Protein AF-A0AAV0N3T6-F1 (afdb_monomer_lite)

Foldseek 3Di:
DDDDDDDDDDDDDDDDDDPDPPPPDDDDDPDDDPDPDADEDDPPDPVVVVVVVVPDPDHHYPDDPQPDDQPPPPQPDDDVPDPDDDPGDDDDDCQDRAQDELCSHSVAPPVRHDLLDDDQNYDQLQQRGGPPDPQCCDDPCNSSPQDPVDVVSVVSSVVNVVVVVVVVVVVVD

Secondary structure (DSSP, 8-state):
-------------PPPPTT----------SS-------PEE-TT-HHHHHHHHTT-S--EESS-TT-------------TT-SS------S--HHHHS-EEGGG-SSS-TTTS-TT---TTEEETTTTEESSPTTSS-SSS-GGG--TTSHHHHHHHHHHHHHHHHHHHHT--

Radius of gyration: 32.82 Å; chains: 1; bounding box: 58×88×84 Å

InterPro domains:
  IPR053234 RPM1 Interacting Protein [PTHR33443] (28-164)
  IPR060545 RPM1 interacting protein 13, N-terminal domain [PF27679] (94-159)

Structure (mmCIF, N/CA/C/O backbone):
data_AF-A0AAV0N3T6-F1
#
_entry.id   AF-A0AAV0N3T6-F1
#
loop_
_atom_site.group_PDB
_atom_site.id
_atom_site.type_symbol
_atom_site.label_atom_id
_atom_site.label_alt_id
_atom_site.label_comp_id
_atom_site.label_asym_id
_atom_site.label_entity_id
_atom_site.label_seq_id
_atom_site.pdbx_PDB_ins_code
_atom_site.Cartn_x
_atom_site.Cartn_y
_atom_site.Cartn_z
_atom_site.occupancy
_atom_site.B_iso_or_equiv
_atom_site.auth_seq_id
_atom_site.auth_comp_id
_atom_site.auth_asym_id
_atom_site.auth_atom_id
_atom_site.pdbx_PDB_model_num
ATOM 1 N N . MET A 1 1 ? -42.470 72.450 51.589 1.00 44.66 1 MET A N 1
ATOM 2 C CA . MET A 1 1 ? -41.426 71.626 50.947 1.00 44.66 1 MET A CA 1
ATOM 3 C C . MET A 1 1 ? -41.011 70.548 51.924 1.00 44.66 1 MET A C 1
ATOM 5 O O . MET A 1 1 ? -40.561 70.927 52.990 1.00 44.66 1 MET A O 1
ATOM 9 N N . SER A 1 2 ? -41.223 69.264 51.625 1.00 37.62 2 SER A N 1
ATOM 10 C CA . SER A 1 2 ? -40.496 68.172 52.291 1.00 37.62 2 SER A CA 1
ATOM 11 C C . SER A 1 2 ? -40.687 66.843 51.560 1.00 37.62 2 SER A C 1
ATOM 13 O O . SER A 1 2 ? -41.763 66.536 51.056 1.00 37.62 2 SER A O 1
ATOM 15 N N . ALA A 1 3 ? -39.570 66.129 51.451 1.00 43.38 3 ALA A N 1
ATOM 16 C CA . ALA A 1 3 ? -39.212 65.102 50.481 1.00 43.38 3 ALA A CA 1
ATOM 17 C C . ALA A 1 3 ? -40.089 63.833 50.434 1.00 43.38 3 ALA A C 1
ATOM 19 O O . ALA A 1 3 ? -40.436 63.241 51.454 1.00 43.38 3 ALA A O 1
ATOM 20 N N . LYS A 1 4 ? -40.312 63.337 49.206 1.00 41.62 4 LYS A N 1
ATOM 21 C CA . LYS A 1 4 ? -40.700 61.948 48.906 1.00 41.62 4 LYS A CA 1
ATOM 22 C C . LYS A 1 4 ? -39.562 61.005 49.318 1.00 41.62 4 LYS A C 1
ATOM 24 O O . LYS A 1 4 ? -38.485 61.062 48.734 1.00 41.62 4 LYS A O 1
ATOM 29 N N . LYS A 1 5 ? -39.811 60.096 50.266 1.00 42.28 5 LYS A N 1
ATOM 30 C CA . LYS A 1 5 ? -38.909 58.976 50.582 1.00 42.28 5 LYS A CA 1
ATOM 31 C C . LYS A 1 5 ? -39.442 57.702 49.927 1.00 42.28 5 LYS A C 1
ATOM 33 O O . LYS A 1 5 ? -40.390 57.094 50.414 1.00 42.28 5 LYS A O 1
ATOM 38 N N . GLN A 1 6 ? -38.857 57.333 48.789 1.00 44.78 6 GLN A N 1
ATOM 39 C CA . GLN A 1 6 ? -39.133 56.069 48.104 1.00 44.78 6 GLN A CA 1
ATOM 40 C C . GLN A 1 6 ? -38.625 54.900 48.963 1.00 44.78 6 GLN A C 1
ATOM 42 O O . GLN A 1 6 ? -37.466 54.872 49.374 1.00 44.78 6 GLN A O 1
ATOM 47 N N . ARG A 1 7 ? -39.503 53.937 49.261 1.00 38.97 7 ARG A N 1
ATOM 48 C CA . ARG A 1 7 ? -39.147 52.660 49.890 1.00 38.97 7 ARG A CA 1
ATOM 49 C C . ARG A 1 7 ? -38.851 51.650 48.780 1.00 38.97 7 ARG A C 1
ATOM 51 O O . ARG A 1 7 ? -39.764 51.244 48.070 1.00 38.97 7 ARG A O 1
ATOM 58 N N . GLY A 1 8 ? -37.582 51.280 48.619 1.00 34.25 8 GLY A N 1
ATOM 59 C CA . GLY A 1 8 ? -37.155 50.216 47.710 1.00 34.25 8 GLY A CA 1
ATOM 60 C C . GLY A 1 8 ? -37.657 48.847 48.177 1.00 34.25 8 GLY A C 1
ATOM 61 O O . GLY A 1 8 ? -37.570 48.515 49.360 1.00 34.25 8 GLY A O 1
ATOM 62 N N . ALA A 1 9 ? -38.203 48.066 47.245 1.00 37.94 9 ALA A N 1
ATOM 63 C CA . ALA A 1 9 ? -38.664 46.705 47.484 1.00 37.94 9 ALA A CA 1
ATOM 64 C C . ALA A 1 9 ? -37.482 45.777 47.811 1.00 37.94 9 ALA A C 1
ATOM 66 O O . ALA A 1 9 ? -36.521 45.664 47.049 1.00 37.94 9 ALA A O 1
ATOM 67 N N . ARG A 1 10 ? -37.573 45.095 48.953 1.00 39.25 10 ARG A N 1
ATOM 68 C CA . ARG A 1 10 ? -36.642 44.056 49.403 1.00 39.25 10 ARG A CA 1
ATOM 69 C C . ARG A 1 10 ? -36.835 42.817 48.521 1.00 39.25 10 ARG A C 1
ATOM 71 O O . ARG A 1 10 ? -37.786 42.071 48.728 1.00 39.25 10 ARG A O 1
ATOM 78 N N . LYS A 1 11 ? -35.973 42.610 47.520 1.00 42.78 11 LYS A N 1
ATOM 79 C CA . LYS A 1 11 ? -35.981 41.379 46.712 1.00 42.78 11 LYS A CA 1
ATOM 80 C C . LYS A 1 11 ? -35.434 40.226 47.555 1.00 42.78 11 LYS A C 1
ATOM 82 O O . LYS A 1 11 ? -34.297 40.264 48.016 1.00 42.78 11 LYS A O 1
ATOM 87 N N . THR A 1 12 ? -36.275 39.231 47.799 1.00 39.59 12 THR A N 1
ATOM 88 C CA . THR A 1 12 ? -35.924 37.964 48.440 1.00 39.59 12 THR A CA 1
ATOM 89 C C . THR A 1 12 ? -34.973 37.181 47.537 1.00 39.59 12 THR A C 1
ATOM 91 O O . THR A 1 12 ? -35.337 36.831 46.417 1.00 39.59 12 THR A O 1
ATOM 94 N N . VAL A 1 13 ? -33.759 36.913 48.018 1.00 41.38 13 VAL A N 1
ATOM 95 C CA . VAL A 1 13 ? -32.793 36.029 47.353 1.00 41.38 13 VAL A CA 1
ATOM 96 C C . VAL A 1 13 ? -33.237 34.591 47.607 1.00 41.38 13 VAL A C 1
ATOM 98 O O . VAL A 1 13 ? -33.084 34.071 48.711 1.00 41.38 13 VAL A O 1
ATOM 101 N N . THR A 1 14 ? -33.835 33.951 46.608 1.00 44.72 14 THR A N 1
ATOM 102 C CA . THR A 1 14 ? -34.064 32.504 46.613 1.00 44.72 14 THR A CA 1
ATOM 103 C C . THR A 1 14 ? -32.745 31.805 46.294 1.00 44.72 14 THR A C 1
ATOM 105 O O . THR A 1 14 ? -32.180 32.025 45.224 1.00 44.72 14 THR A O 1
ATOM 108 N N . LYS A 1 15 ? -32.246 30.984 47.224 1.00 38.62 15 LYS A N 1
ATOM 109 C CA . LYS A 1 15 ? -31.080 30.113 47.014 1.00 38.62 15 LYS A CA 1
ATOM 110 C C . LYS A 1 15 ? -31.365 29.117 45.873 1.00 38.62 15 LYS A C 1
ATOM 112 O O . LYS A 1 15 ? -32.374 28.417 45.970 1.00 38.62 15 LYS A O 1
ATOM 117 N N . PRO A 1 16 ? -30.512 29.010 44.839 1.00 41.44 16 PRO A N 1
ATOM 118 C CA . PRO A 1 16 ? -30.606 27.921 43.873 1.00 41.44 16 PRO A CA 1
ATOM 119 C C . PRO A 1 16 ? -30.124 26.585 44.482 1.00 41.44 16 PRO A C 1
ATOM 121 O O . PRO A 1 16 ? -29.407 26.588 45.491 1.00 41.44 16 PRO A O 1
ATOM 124 N N . PRO A 1 17 ? -30.550 25.440 43.915 1.00 41.69 17 PRO A N 1
ATOM 125 C CA . PRO A 1 17 ? -30.170 24.110 44.383 1.00 41.69 17 PRO A CA 1
ATOM 126 C C . PRO A 1 17 ? -28.674 23.819 44.170 1.00 41.69 17 PRO A C 1
ATOM 128 O O . PRO A 1 17 ? -28.016 24.410 43.318 1.00 41.69 17 PRO A O 1
ATOM 131 N N . ALA A 1 18 ? -28.150 22.885 44.968 1.00 48.16 18 ALA A N 1
ATOM 132 C CA . ALA A 1 18 ? -26.726 22.633 45.224 1.00 48.16 18 ALA A CA 1
ATOM 133 C C . ALA A 1 18 ? -25.883 22.065 44.053 1.00 48.16 18 ALA A C 1
ATOM 135 O O . ALA A 1 18 ? -24.822 21.503 44.293 1.00 48.16 18 ALA A O 1
ATOM 136 N N . TRP A 1 19 ? -26.325 22.190 42.801 1.00 46.06 19 TRP A N 1
ATOM 137 C CA . TRP A 1 19 ? -25.607 21.694 41.612 1.00 46.06 19 TRP A CA 1
ATOM 138 C C . TRP A 1 19 ? -25.374 22.774 40.544 1.00 46.06 19 TRP A C 1
ATOM 140 O O . TRP A 1 19 ? -25.119 22.467 39.385 1.00 46.06 19 TRP A O 1
ATOM 150 N N . GLN A 1 20 ? -25.426 24.049 40.930 1.00 43.16 20 GLN A N 1
ATOM 151 C CA . GLN A 1 20 ? -25.047 25.172 40.071 1.00 43.16 20 GLN A CA 1
ATOM 152 C C . GLN A 1 20 ? -24.100 26.117 40.813 1.00 43.16 20 GLN A C 1
ATOM 154 O O . GLN A 1 20 ? -24.516 27.152 41.328 1.00 43.16 20 GLN A O 1
ATOM 159 N N . GLU A 1 21 ? -22.810 25.787 40.835 1.00 42.56 21 GLU A N 1
ATOM 160 C CA . GLU A 1 21 ? -21.781 26.826 40.920 1.00 42.56 21 GLU A CA 1
ATOM 161 C C . GLU A 1 21 ? -21.474 27.291 39.498 1.00 42.56 21 GLU A C 1
ATOM 163 O O . GLU A 1 21 ? -20.644 26.732 38.787 1.00 42.56 21 GLU A O 1
ATOM 168 N N . ILE A 1 22 ? -22.207 28.313 39.057 1.00 47.25 22 ILE A N 1
ATOM 169 C CA . ILE A 1 22 ? -21.849 29.061 37.855 1.00 47.25 22 ILE A CA 1
ATOM 170 C C . ILE A 1 22 ? -20.684 29.965 38.258 1.00 47.25 22 ILE A C 1
ATOM 172 O O . ILE A 1 22 ? -20.887 30.990 38.908 1.00 47.25 22 ILE A O 1
ATOM 176 N N . ILE A 1 23 ? -19.459 29.583 37.898 1.00 46.25 23 ILE A N 1
ATOM 177 C CA . ILE A 1 23 ? -18.296 30.459 38.055 1.00 46.25 23 ILE A CA 1
ATOM 178 C C . ILE A 1 23 ? -18.372 31.513 36.948 1.00 46.25 23 ILE A C 1
ATOM 180 O O . ILE A 1 23 ? -17.895 31.314 35.833 1.00 46.25 23 ILE A O 1
ATOM 184 N N . THR A 1 24 ? -19.006 32.647 37.242 1.00 41.69 24 THR A N 1
ATOM 185 C CA . THR A 1 24 ? -18.922 33.839 36.395 1.00 41.69 24 THR A CA 1
ATOM 186 C C . THR A 1 24 ? -17.603 34.545 36.684 1.00 41.69 24 THR A C 1
ATOM 188 O O . THR A 1 24 ? -17.492 35.273 37.672 1.00 41.69 24 THR A O 1
ATOM 191 N N . LEU A 1 25 ? -16.595 34.331 35.838 1.00 45.84 25 LEU A N 1
ATOM 192 C CA . LEU A 1 25 ? -15.402 35.173 35.828 1.00 45.84 25 LEU A CA 1
ATOM 193 C C . LEU A 1 25 ? -15.783 36.521 35.207 1.00 45.84 25 LEU A C 1
ATOM 195 O O . LEU A 1 25 ? -16.038 36.620 34.009 1.00 45.84 25 LEU A O 1
ATOM 199 N N . SER A 1 26 ? -15.891 37.545 36.051 1.00 48.47 26 SER A N 1
ATOM 200 C CA . SER A 1 26 ? -16.041 38.930 35.618 1.00 48.47 26 SER A CA 1
ATOM 201 C C . SER A 1 26 ? -14.701 39.415 35.076 1.00 48.47 26 SER A C 1
ATOM 203 O O . SER A 1 26 ? -13.804 39.707 35.867 1.00 48.47 26 SER A O 1
ATOM 205 N N . ASP A 1 27 ? -14.570 39.499 33.757 1.00 40.47 27 ASP A N 1
ATOM 206 C CA . ASP A 1 27 ? -13.442 40.178 33.127 1.00 40.47 27 ASP A CA 1
ATOM 207 C C . ASP A 1 27 ? -13.953 41.440 32.427 1.00 40.47 27 ASP A C 1
ATOM 209 O O . ASP A 1 27 ? -14.814 41.385 31.543 1.00 40.47 27 ASP A O 1
ATOM 213 N N . SER A 1 28 ? -13.473 42.586 32.902 1.00 53.25 28 SER A N 1
ATOM 214 C CA . SER A 1 28 ? -13.652 43.877 32.250 1.00 53.25 28 SER A CA 1
ATOM 215 C C . SER A 1 28 ? -12.596 43.984 31.161 1.00 53.25 28 SER A C 1
ATOM 217 O O . SER A 1 28 ? -11.457 44.290 31.483 1.00 53.25 28 SER A O 1
ATOM 219 N N . ASP A 1 29 ? -12.966 43.785 29.897 1.00 41.69 29 ASP A N 1
ATOM 220 C CA . ASP A 1 29 ? -12.591 44.741 28.855 1.00 41.69 29 ASP A CA 1
ATOM 221 C C . ASP A 1 29 ? -13.303 44.494 27.519 1.00 41.69 29 ASP A C 1
ATOM 223 O O . ASP A 1 29 ? -13.753 43.401 27.174 1.00 41.69 29 ASP A O 1
ATOM 227 N N . SER A 1 30 ? -13.442 45.603 26.811 1.00 52.50 30 SER A N 1
ATOM 228 C CA . SER A 1 30 ? -14.248 45.851 25.620 1.00 52.50 30 SER A CA 1
ATOM 229 C C . SER A 1 30 ? -13.863 44.973 24.411 1.00 52.50 30 SER A C 1
ATOM 231 O O . SER A 1 30 ? -12.688 44.805 24.108 1.00 52.50 30 SER A O 1
ATOM 233 N N . GLU A 1 31 ? -14.880 44.485 23.685 1.00 53.06 31 GLU A N 1
ATOM 234 C CA . GLU A 1 31 ? -14.824 43.791 22.374 1.00 53.06 31 GLU A CA 1
ATOM 235 C C . GLU A 1 31 ? -14.282 42.351 22.311 1.00 53.06 31 GLU A C 1
ATOM 237 O O . GLU A 1 31 ? -13.572 41.968 21.380 1.00 53.06 31 GLU A O 1
ATOM 242 N N . ARG A 1 32 ? -14.705 41.485 23.238 1.00 44.78 32 ARG A N 1
ATOM 243 C CA . ARG A 1 32 ? -14.510 40.033 23.108 1.00 44.78 32 ARG A CA 1
ATOM 244 C C . ARG A 1 32 ? -15.848 39.323 22.921 1.00 44.78 32 ARG A C 1
ATOM 246 O O . ARG A 1 32 ? -16.800 39.588 23.651 1.00 44.78 32 ARG A O 1
ATOM 253 N N . THR A 1 33 ? -15.918 38.435 21.927 1.00 53.12 33 THR A N 1
ATOM 254 C CA . THR A 1 33 ? -17.026 37.489 21.709 1.00 53.12 33 THR A CA 1
ATOM 255 C C . THR A 1 33 ? -17.448 36.915 23.066 1.00 53.12 33 THR A C 1
ATOM 257 O O . THR A 1 33 ? -16.552 36.525 23.822 1.00 53.12 33 THR A O 1
ATOM 260 N N . PRO A 1 34 ? -18.749 36.903 23.425 1.00 60.00 34 PRO A N 1
ATOM 261 C CA . PRO A 1 34 ? -19.169 36.489 24.759 1.00 60.00 34 PRO A CA 1
ATOM 262 C C . PRO A 1 34 ? -18.571 35.121 25.080 1.00 60.00 34 PRO A C 1
ATOM 264 O O . PRO A 1 34 ? -18.625 34.213 24.248 1.00 60.00 34 PRO A O 1
ATOM 267 N N . ALA A 1 35 ? -17.942 35.008 26.253 1.00 54.47 35 ALA A N 1
ATOM 268 C CA . ALA A 1 35 ? -17.301 33.780 26.697 1.00 54.47 35 ALA A CA 1
ATOM 269 C C . ALA A 1 35 ? -18.339 32.653 26.669 1.00 54.47 35 ALA A C 1
ATOM 271 O O . ALA A 1 35 ? -19.271 32.633 27.475 1.00 54.47 35 ALA A O 1
ATOM 272 N N . ARG A 1 36 ? -18.196 31.761 25.685 1.00 58.38 36 ARG A N 1
ATOM 273 C CA . ARG A 1 36 ? -19.057 30.595 25.509 1.00 58.38 36 ARG A CA 1
ATOM 274 C C . ARG A 1 36 ? -18.986 29.772 26.789 1.00 58.38 36 ARG A C 1
ATOM 276 O O . ARG A 1 36 ? -17.906 29.388 27.239 1.00 58.38 36 ARG A O 1
ATOM 283 N N . THR A 1 37 ? -20.135 29.574 27.417 1.00 63.53 37 THR A N 1
ATOM 284 C CA . THR A 1 37 ? -20.278 28.755 28.618 1.00 63.53 37 THR A CA 1
ATOM 285 C C . THR A 1 37 ? -19.865 27.327 28.284 1.00 63.53 37 THR A C 1
ATOM 287 O O . THR A 1 37 ? -20.467 26.692 27.423 1.00 63.53 37 THR A O 1
ATOM 290 N N . VAL A 1 38 ? -18.825 26.827 28.949 1.00 59.50 38 VAL A N 1
ATOM 291 C CA . VAL A 1 38 ? -18.357 25.451 28.769 1.00 59.50 38 VAL A CA 1
ATOM 292 C C . VAL A 1 38 ? -19.317 24.525 29.511 1.00 59.50 38 VAL A C 1
ATOM 294 O O . VAL A 1 38 ? -19.380 24.546 30.739 1.00 59.50 38 VAL A O 1
ATOM 297 N N . PHE A 1 39 ? -20.084 23.732 28.765 1.00 60.72 39 PHE A N 1
ATOM 298 C CA . PHE A 1 39 ? -21.001 22.739 29.318 1.00 60.72 39 PHE A CA 1
ATOM 299 C C . PHE A 1 39 ? -20.405 21.333 29.198 1.00 60.72 39 PHE A C 1
ATOM 301 O O . PHE A 1 39 ? -19.909 20.950 28.138 1.00 60.72 39 PHE A O 1
ATOM 308 N N . CYS A 1 40 ? -20.482 20.558 30.281 1.00 56.88 40 CYS A N 1
ATOM 309 C CA . CYS A 1 40 ? -20.155 19.133 30.279 1.00 56.88 40 CYS A CA 1
ATOM 310 C C . CYS A 1 40 ? -21.412 18.339 29.908 1.00 56.88 40 CYS A C 1
ATOM 312 O O . CYS A 1 40 ? -22.421 18.416 30.614 1.00 56.88 40 CYS A O 1
ATOM 314 N N . LEU A 1 41 ? -21.366 17.594 28.804 1.00 63.28 41 LEU A N 1
ATOM 315 C CA . LEU A 1 41 ? -22.494 16.787 28.335 1.00 63.28 41 LEU A CA 1
ATOM 316 C C . LEU A 1 41 ? -22.432 15.376 28.894 1.00 63.28 41 LEU A C 1
ATOM 318 O O . LEU A 1 41 ? -21.362 14.787 28.889 1.00 63.28 41 LEU A O 1
ATOM 322 N N . ASN A 1 42 ? -23.592 14.832 29.277 1.00 59.53 42 ASN A N 1
ATOM 323 C CA . ASN A 1 42 ? -23.761 13.416 29.600 1.00 59.53 42 ASN A CA 1
ATOM 324 C C . ASN A 1 42 ? -24.491 12.708 28.455 1.00 59.53 42 ASN A C 1
ATOM 326 O O . ASN A 1 42 ? -25.707 12.829 28.306 1.00 59.53 42 ASN A O 1
ATOM 330 N N . VAL A 1 43 ? -23.746 11.994 27.612 1.00 60.47 43 VAL A N 1
ATOM 331 C CA . VAL A 1 43 ? -24.203 11.525 26.284 1.00 60.47 43 VAL A CA 1
ATOM 332 C C . VAL A 1 43 ? -24.992 10.210 26.345 1.00 60.47 43 VAL A C 1
ATOM 334 O O . VAL A 1 43 ? -25.040 9.423 25.405 1.00 60.47 43 VAL A O 1
ATOM 337 N N . LYS A 1 44 ? -25.715 9.959 27.439 1.00 58.94 44 LYS A N 1
ATOM 338 C CA . LYS A 1 44 ? -26.645 8.817 27.499 1.00 58.94 44 LYS A CA 1
ATOM 339 C C . LYS A 1 44 ? -27.860 8.969 26.565 1.00 58.94 44 LYS A C 1
ATOM 341 O O . LYS A 1 44 ? -28.605 8.006 26.414 1.00 58.94 44 LYS A O 1
ATOM 346 N N . ASN A 1 45 ? -28.050 10.125 25.913 1.00 60.59 45 ASN A N 1
ATOM 347 C CA . ASN A 1 45 ? -29.108 10.380 24.929 1.00 60.59 45 ASN A CA 1
ATOM 348 C C . ASN A 1 45 ? -28.571 11.028 23.634 1.00 60.59 45 ASN A C 1
ATOM 350 O O . ASN A 1 45 ? -28.099 12.162 23.642 1.00 60.59 45 ASN A O 1
ATOM 354 N N . ASP A 1 46 ? -28.761 10.352 22.492 1.00 60.84 46 ASP A N 1
ATOM 355 C CA . ASP A 1 46 ? -28.401 10.829 21.135 1.00 60.84 46 ASP A CA 1
ATOM 356 C C . ASP A 1 46 ? -29.139 12.128 20.731 1.00 60.84 46 ASP A C 1
ATOM 358 O O . ASP A 1 46 ? -28.693 12.905 19.887 1.00 60.84 46 ASP A O 1
ATOM 362 N N . ILE A 1 47 ? -30.284 12.388 21.371 1.00 59.59 47 ILE A N 1
ATOM 363 C CA . ILE A 1 47 ? -31.104 13.592 21.176 1.00 59.59 47 ILE A CA 1
ATOM 364 C C . ILE A 1 47 ? -30.393 14.846 21.698 1.00 59.59 47 ILE A C 1
ATOM 366 O O . ILE A 1 47 ? -30.610 15.931 21.157 1.00 59.59 47 ILE A O 1
ATOM 370 N N . ASP A 1 48 ? -29.558 14.712 22.728 1.00 61.53 48 ASP A N 1
ATOM 371 C CA . ASP A 1 48 ? -28.874 15.852 23.325 1.00 61.53 48 ASP A CA 1
ATOM 372 C C . ASP A 1 48 ? -27.726 16.301 22.413 1.00 61.53 48 ASP A C 1
ATOM 374 O O . ASP A 1 48 ? -27.694 17.466 22.027 1.00 61.53 48 ASP A O 1
ATOM 378 N N . VAL A 1 49 ? -26.892 15.382 21.911 1.00 66.44 49 VAL A N 1
ATOM 379 C CA . VAL A 1 49 ? -25.763 15.695 21.005 1.00 66.44 49 VAL A CA 1
ATOM 380 C C . VAL A 1 49 ? -26.198 16.528 19.794 1.00 66.44 49 VAL A C 1
ATOM 382 O O . VAL A 1 49 ? -25.599 17.560 19.512 1.00 66.44 49 VAL A O 1
ATOM 385 N N . ARG A 1 50 ? -27.291 16.145 19.120 1.00 65.31 50 ARG A N 1
ATOM 386 C CA . ARG A 1 50 ? -27.786 16.857 17.923 1.00 65.31 50 ARG A CA 1
ATOM 387 C C . ARG A 1 50 ? -28.304 18.262 18.213 1.00 65.31 50 ARG A C 1
ATOM 389 O O . ARG A 1 50 ? -28.258 19.124 17.343 1.00 65.31 50 ARG A O 1
ATOM 396 N N . LYS A 1 51 ? -28.846 18.491 19.411 1.00 66.81 51 LYS A N 1
ATOM 397 C CA . LYS A 1 51 ? -29.288 19.829 19.823 1.00 66.81 51 LYS A CA 1
ATOM 398 C C . LYS A 1 51 ? -28.091 20.728 20.107 1.00 66.81 51 LYS A C 1
ATOM 400 O O . LYS A 1 51 ? -28.152 21.907 19.783 1.00 66.81 51 LYS A O 1
ATOM 405 N N . PHE A 1 52 ? -27.024 20.180 20.686 1.00 65.38 52 PHE A N 1
ATOM 406 C CA . PHE A 1 52 ? -25.819 20.943 21.010 1.00 65.38 52 PHE A CA 1
ATOM 407 C C . PHE A 1 52 ? -24.940 21.221 19.790 1.00 65.38 52 PHE A C 1
ATOM 409 O O . PHE A 1 52 ? -24.438 22.333 19.686 1.00 65.38 52 PHE A O 1
ATOM 416 N N . ASP A 1 53 ? -24.866 20.300 18.827 1.00 69.12 53 ASP A N 1
ATOM 417 C CA . ASP A 1 53 ? -24.173 20.502 17.542 1.00 69.12 53 ASP A CA 1
ATOM 418 C C . ASP A 1 53 ? -24.739 21.700 16.747 1.00 69.12 53 ASP A C 1
ATOM 420 O O . ASP A 1 53 ? -24.038 22.360 15.989 1.00 69.12 53 ASP A O 1
ATOM 424 N N . ALA A 1 54 ? -26.018 22.036 16.961 1.00 71.69 54 ALA A N 1
ATOM 425 C CA . ALA A 1 54 ? -26.657 23.205 16.356 1.00 71.69 54 ALA A CA 1
ATOM 426 C C . ALA A 1 54 ? -26.410 24.527 17.114 1.00 71.69 54 ALA A C 1
ATOM 428 O O . ALA A 1 54 ? -26.734 25.591 16.585 1.00 71.69 54 ALA A O 1
ATOM 429 N N . MET A 1 55 ? -25.909 24.477 18.354 1.00 69.12 55 MET A N 1
ATOM 430 C CA . MET A 1 55 ? -25.769 25.649 19.233 1.00 69.12 55 MET A CA 1
ATOM 431 C C . MET A 1 55 ? -24.311 26.006 19.539 1.00 69.12 55 MET A C 1
ATOM 433 O O . MET A 1 55 ? -24.014 27.188 19.694 1.00 69.12 55 MET A O 1
ATOM 437 N N . GLU A 1 56 ? -23.409 25.027 19.623 1.00 67.06 56 GLU A N 1
ATOM 438 C CA . GLU A 1 56 ? -22.015 25.240 20.014 1.00 67.06 56 GLU A CA 1
ATOM 439 C C . GLU A 1 56 ? -21.055 24.393 19.171 1.00 67.06 56 GLU A C 1
ATOM 441 O O . GLU A 1 56 ? -21.192 23.176 19.087 1.00 67.06 56 GLU A O 1
ATOM 446 N N . ASP A 1 57 ? -20.023 25.038 18.621 1.00 70.94 57 ASP A N 1
ATOM 447 C CA . ASP A 1 57 ? -18.994 24.381 17.799 1.00 70.94 57 ASP A CA 1
ATOM 448 C C . ASP A 1 57 ? -18.045 23.480 18.627 1.00 70.94 57 ASP A C 1
ATOM 450 O O . ASP A 1 57 ? -17.309 22.670 18.065 1.00 70.94 57 ASP A O 1
ATOM 454 N N . CYS A 1 58 ? -18.024 23.632 19.962 1.00 71.12 58 CYS A N 1
ATOM 455 C CA . CYS A 1 58 ? -17.114 22.925 20.870 1.00 71.12 58 CYS A CA 1
ATOM 456 C C . CYS A 1 58 ? -17.812 22.541 22.185 1.00 71.12 58 CYS A C 1
ATOM 458 O O . CYS A 1 58 ? -18.177 23.417 22.970 1.00 71.12 58 CYS A O 1
ATOM 460 N N . PHE A 1 59 ? -17.908 21.245 22.488 1.00 74.38 59 PHE A N 1
ATOM 461 C CA . PHE A 1 59 ? -18.407 20.738 23.771 1.00 74.38 59 PHE A CA 1
ATOM 462 C C . PHE A 1 59 ? -17.488 19.654 24.350 1.00 74.38 59 PHE A C 1
ATOM 464 O O . PHE A 1 59 ? -16.843 18.909 23.613 1.00 74.38 59 PHE A O 1
ATOM 471 N N . ILE A 1 60 ? -17.412 19.576 25.683 1.00 78.00 60 ILE A N 1
ATOM 472 C CA . ILE A 1 60 ? -16.584 18.592 26.392 1.00 78.00 60 ILE A CA 1
ATOM 473 C C . ILE A 1 60 ? -17.451 17.374 26.713 1.00 78.00 60 ILE A C 1
ATOM 475 O O . ILE A 1 60 ? -18.475 17.485 27.393 1.00 78.00 60 ILE A O 1
ATOM 479 N N . LEU A 1 61 ? -17.031 16.216 26.210 1.00 75.25 61 LEU A N 1
ATOM 480 C CA . LEU A 1 61 ? -17.642 14.929 26.524 1.00 75.25 61 LEU A CA 1
ATOM 481 C C . LEU A 1 61 ? -17.268 14.505 27.948 1.00 75.25 61 LEU A C 1
ATOM 483 O O . LEU A 1 61 ? -16.117 14.654 28.358 1.00 75.25 61 LEU A O 1
ATOM 487 N N . ASP A 1 62 ? -18.223 13.947 28.692 1.00 74.44 62 ASP A N 1
ATOM 488 C CA . ASP A 1 62 ? -17.976 13.348 30.011 1.00 74.44 62 ASP A CA 1
ATOM 489 C C . ASP A 1 62 ? -17.380 11.929 29.944 1.00 74.44 62 ASP A C 1
ATOM 491 O O . ASP A 1 62 ? -17.092 11.325 30.978 1.00 74.44 62 ASP A O 1
ATOM 495 N N . PHE A 1 63 ? -17.156 11.416 28.733 1.00 71.06 63 PHE A N 1
ATOM 496 C CA . PHE A 1 63 ? -16.514 10.138 28.441 1.00 71.06 63 PHE A CA 1
ATOM 497 C C . PHE A 1 63 ? -15.399 10.328 27.406 1.00 71.06 63 PHE A C 1
ATOM 499 O O . PHE A 1 63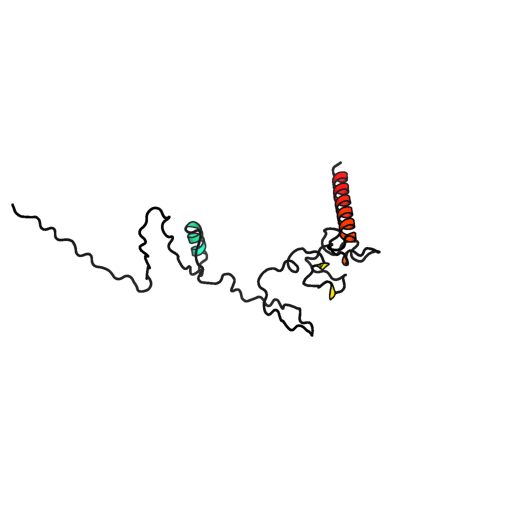 ? -15.479 11.214 26.553 1.00 71.06 63 PHE A O 1
ATOM 506 N N . ASP A 1 64 ? -14.369 9.477 27.450 1.00 72.81 64 ASP A N 1
ATOM 507 C CA . ASP A 1 64 ? -13.419 9.370 26.341 1.00 72.81 64 ASP A CA 1
ATOM 508 C C . ASP A 1 64 ? -14.131 8.625 25.193 1.00 72.81 64 ASP A C 1
ATOM 510 O O . ASP A 1 64 ? -14.457 7.443 25.344 1.00 72.81 64 ASP A O 1
ATOM 514 N N . PRO A 1 65 ? -14.397 9.275 24.040 1.00 69.88 65 PRO A N 1
ATOM 515 C CA . PRO A 1 65 ? -15.083 8.647 22.907 1.00 69.88 65 PRO A CA 1
ATOM 516 C C . PRO A 1 65 ? -14.332 7.444 22.334 1.00 69.88 65 PRO A C 1
ATOM 518 O O . PRO A 1 65 ? -14.863 6.712 21.498 1.00 69.88 65 PRO A O 1
ATOM 521 N N . TYR A 1 66 ? -13.105 7.224 22.789 1.00 66.25 66 TYR A N 1
ATOM 522 C CA . TYR A 1 66 ? -12.263 6.127 22.387 1.00 66.25 66 TYR A CA 1
ATOM 523 C C . TYR A 1 66 ? -11.984 5.118 23.508 1.00 66.25 66 TYR A C 1
ATOM 525 O O . TYR A 1 66 ? -11.128 4.245 23.319 1.00 66.25 66 TYR A O 1
ATOM 533 N N . ASP A 1 67 ? -12.683 5.198 24.640 1.00 70.00 67 ASP A N 1
ATOM 534 C CA . ASP A 1 67 ? -12.675 4.185 25.706 1.00 70.00 67 ASP A CA 1
ATOM 535 C C . ASP A 1 67 ? -13.574 2.992 25.334 1.00 70.00 67 ASP A C 1
ATOM 537 O O . ASP A 1 67 ? -14.415 2.511 26.091 1.00 70.00 67 ASP A O 1
ATOM 541 N N . GLN A 1 68 ? -13.442 2.533 24.088 1.00 63.19 68 GLN A N 1
ATOM 542 C CA . GLN A 1 68 ? -13.977 1.242 23.687 1.00 63.19 68 GLN A CA 1
ATOM 543 C C . GLN A 1 68 ? -13.037 0.165 24.234 1.00 63.19 68 GLN A C 1
ATOM 545 O O . GLN A 1 68 ? -11.817 0.333 24.115 1.00 63.19 68 GLN A O 1
ATOM 550 N N . PRO A 1 69 ? -13.562 -0.949 24.787 1.00 57.75 69 PRO A N 1
ATOM 551 C CA . PRO A 1 69 ? -12.718 -2.050 25.225 1.00 57.75 69 PRO A CA 1
ATOM 552 C C . PRO A 1 69 ? -11.868 -2.454 24.030 1.00 57.75 69 PRO A C 1
ATOM 554 O O . PRO A 1 69 ? -12.415 -2.762 22.966 1.00 57.75 69 PRO A O 1
ATOM 557 N N . ALA A 1 70 ? -10.546 -2.348 24.182 1.00 55.75 70 ALA A N 1
ATOM 558 C CA . ALA A 1 70 ? -9.597 -2.687 23.140 1.00 55.75 70 ALA A CA 1
ATOM 559 C C . ALA A 1 70 ? -9.973 -4.076 22.628 1.00 55.75 70 ALA A C 1
ATOM 561 O O . ALA A 1 70 ? -9.822 -5.063 23.342 1.00 55.75 70 ALA A O 1
ATOM 562 N N . ALA A 1 71 ? -10.552 -4.149 21.427 1.00 53.41 71 ALA A N 1
ATOM 563 C CA . ALA A 1 71 ? -10.781 -5.430 20.794 1.00 53.41 71 ALA A CA 1
ATOM 564 C C . ALA A 1 71 ? -9.410 -6.096 20.744 1.00 53.41 71 ALA A C 1
ATOM 566 O O . ALA A 1 71 ? -8.493 -5.490 20.187 1.00 53.41 71 ALA A O 1
ATOM 567 N N . ASP A 1 72 ? -9.287 -7.269 21.371 1.00 51.44 72 ASP A N 1
ATOM 568 C CA . ASP A 1 72 ? -8.069 -8.068 21.505 1.00 51.44 72 ASP A CA 1
ATOM 569 C C . ASP A 1 72 ? -7.443 -8.335 20.130 1.00 51.44 72 ASP A C 1
ATOM 571 O O . ASP A 1 72 ? -7.575 -9.396 19.518 1.00 51.44 72 ASP A O 1
ATOM 575 N N . ARG A 1 73 ? -6.754 -7.338 19.588 1.00 55.91 73 ARG A N 1
ATOM 576 C CA . ARG A 1 73 ? -5.929 -7.459 18.402 1.00 55.91 73 ARG A CA 1
ATOM 577 C C . ARG A 1 73 ? -4.565 -7.830 18.926 1.00 55.91 73 ARG A C 1
ATOM 579 O O . ARG A 1 73 ? -3.730 -6.971 19.184 1.00 55.91 73 ARG A O 1
ATOM 586 N N . LYS A 1 74 ? -4.376 -9.134 19.126 1.00 52.50 74 LYS A N 1
ATOM 587 C CA . LYS A 1 74 ? -3.082 -9.712 19.474 1.00 52.50 74 LYS A CA 1
ATOM 588 C C . LYS A 1 74 ? -2.040 -9.168 18.495 1.00 52.50 74 LYS A C 1
ATOM 590 O O . LYS A 1 74 ? -2.091 -9.460 17.299 1.00 52.50 74 LYS A O 1
ATOM 595 N N . CYS A 1 75 ? -1.126 -8.343 18.995 1.00 52.28 75 CYS A N 1
ATOM 596 C CA . CYS A 1 75 ? 0.019 -7.898 18.222 1.00 52.28 75 CYS A CA 1
ATOM 597 C C . CYS A 1 75 ? 0.956 -9.108 18.117 1.00 52.28 75 CYS A C 1
ATOM 599 O O . CYS A 1 75 ? 1.684 -9.438 19.051 1.00 52.28 75 CYS A O 1
ATOM 601 N N . GLU A 1 76 ? 0.871 -9.863 17.022 1.00 61.16 76 GLU A N 1
ATOM 602 C CA . GLU A 1 76 ? 1.815 -10.949 16.774 1.00 61.16 76 GLU A CA 1
ATOM 603 C C . GLU A 1 76 ? 3.146 -10.355 16.326 1.00 61.16 76 GLU A C 1
ATOM 605 O O . GLU A 1 76 ? 3.365 -10.118 15.144 1.00 61.16 76 GLU A O 1
ATOM 610 N N . ASN A 1 77 ? 4.035 -10.101 17.281 1.00 58.94 77 ASN A N 1
ATOM 611 C CA . ASN A 1 77 ? 5.479 -10.106 17.064 1.00 58.94 77 ASN A CA 1
ATOM 612 C C . ASN A 1 77 ? 6.181 -10.330 18.408 1.00 58.94 77 ASN A C 1
ATOM 614 O O . ASN A 1 77 ? 6.643 -9.396 19.052 1.00 58.94 77 ASN A O 1
ATOM 618 N N . VAL A 1 78 ? 6.262 -11.595 18.824 1.00 56.03 78 VAL A N 1
ATOM 619 C CA . VAL A 1 78 ? 7.196 -12.027 19.869 1.00 56.03 78 VAL A CA 1
ATOM 620 C C . VAL A 1 78 ? 8.204 -12.945 19.191 1.00 56.03 78 VAL A C 1
ATOM 622 O O . VAL A 1 78 ? 7.959 -14.134 19.002 1.00 56.03 78 VAL A O 1
ATOM 625 N N . GLY A 1 79 ? 9.310 -12.362 18.731 1.00 58.12 79 GLY A N 1
ATOM 626 C CA . GLY A 1 79 ? 10.521 -13.135 18.467 1.00 58.12 79 GLY A CA 1
ATOM 627 C C . GLY A 1 79 ? 11.222 -13.448 19.796 1.00 58.12 79 GLY A C 1
ATOM 628 O O . GLY A 1 79 ? 11.008 -12.720 20.768 1.00 58.12 79 GLY A O 1
ATOM 629 N N . PRO A 1 80 ? 12.073 -14.485 19.862 1.00 59.59 80 PRO A N 1
ATOM 630 C CA . PRO A 1 80 ? 12.729 -14.909 21.105 1.00 59.59 80 PRO A CA 1
ATOM 631 C C . PRO A 1 80 ? 13.713 -13.883 21.701 1.00 59.59 80 PRO A C 1
ATOM 633 O O . PRO A 1 80 ? 14.184 -14.098 22.809 1.00 59.59 80 PRO A O 1
ATOM 636 N N . ASP A 1 81 ? 13.997 -12.782 20.998 1.00 64.38 81 ASP A N 1
ATOM 637 C CA . ASP A 1 81 ? 14.993 -11.761 21.366 1.00 64.38 81 ASP A CA 1
ATOM 638 C C . ASP A 1 81 ? 14.381 -10.350 21.483 1.00 64.38 81 ASP A C 1
ATOM 640 O O . ASP A 1 81 ? 15.008 -9.335 21.196 1.00 64.38 81 ASP A O 1
ATOM 644 N N . THR A 1 82 ? 13.084 -10.270 21.796 1.00 62.81 82 THR A N 1
ATOM 645 C CA . THR A 1 82 ? 12.378 -8.981 21.835 1.00 62.81 82 THR A CA 1
ATOM 646 C C . THR A 1 82 ? 12.356 -8.445 23.268 1.00 62.81 82 THR A C 1
ATOM 648 O O . THR A 1 82 ? 11.522 -8.861 24.066 1.00 62.81 82 THR A O 1
ATOM 651 N N . GLU A 1 83 ? 13.254 -7.510 23.597 1.00 72.88 83 GLU A N 1
ATOM 652 C CA . GLU A 1 83 ? 13.296 -6.831 24.911 1.00 72.88 83 GLU A CA 1
ATOM 653 C C . GLU A 1 83 ? 12.087 -5.907 25.158 1.00 72.88 83 GLU A C 1
ATOM 655 O O . GLU A 1 83 ? 11.803 -5.522 26.291 1.00 72.88 83 GLU A O 1
ATOM 660 N N . ILE A 1 84 ? 11.362 -5.540 24.096 1.00 75.50 84 ILE A N 1
ATOM 661 C CA . ILE A 1 84 ? 10.251 -4.587 24.133 1.00 75.50 84 ILE A CA 1
ATOM 662 C C . ILE A 1 84 ? 9.008 -5.238 23.524 1.00 75.50 84 ILE A C 1
ATOM 664 O O . ILE A 1 84 ? 9.025 -5.673 22.374 1.00 75.50 84 ILE A O 1
ATOM 668 N N . ALA A 1 85 ? 7.909 -5.266 24.279 1.00 67.56 85 ALA A N 1
ATOM 669 C CA . ALA A 1 85 ? 6.626 -5.797 23.826 1.00 67.56 85 ALA A CA 1
ATOM 670 C C . ALA A 1 85 ? 5.610 -4.669 23.589 1.00 67.56 85 ALA A C 1
ATOM 672 O O . ALA A 1 85 ? 5.419 -3.796 24.435 1.00 67.56 85 ALA A O 1
ATOM 673 N N . LEU A 1 86 ? 4.922 -4.711 22.446 1.00 71.94 86 LEU A N 1
ATOM 674 C CA . LEU A 1 86 ? 3.761 -3.861 22.175 1.00 71.94 86 LEU A CA 1
ATOM 675 C C . LEU A 1 86 ? 2.537 -4.456 22.885 1.00 71.94 86 LEU A C 1
ATOM 677 O O . LEU A 1 86 ? 2.037 -5.505 22.486 1.00 71.94 86 LEU A O 1
ATOM 681 N N . ILE A 1 87 ? 2.078 -3.794 23.950 1.00 76.38 87 ILE A N 1
ATOM 682 C CA . ILE A 1 87 ? 1.006 -4.296 24.832 1.00 76.38 87 ILE A CA 1
ATOM 683 C C . ILE A 1 87 ? -0.385 -3.911 24.302 1.00 76.38 87 ILE A C 1
ATOM 685 O O . ILE A 1 87 ? -1.354 -4.632 24.519 1.00 76.38 87 ILE A O 1
ATOM 689 N N . ALA A 1 88 ? -0.487 -2.797 23.573 1.00 70.00 88 ALA A N 1
ATOM 690 C CA . ALA A 1 88 ? -1.726 -2.343 22.954 1.00 70.00 88 ALA A CA 1
ATOM 691 C C . ALA A 1 88 ? -1.444 -1.475 21.719 1.00 70.00 88 ALA A C 1
ATOM 693 O O . ALA A 1 88 ? -0.435 -0.776 21.649 1.00 70.00 88 ALA A O 1
ATOM 694 N N . GLU A 1 89 ? -2.367 -1.495 20.761 1.00 71.19 89 GLU A N 1
ATOM 695 C CA . GLU A 1 89 ? -2.369 -0.639 19.576 1.00 71.19 89 GLU A CA 1
ATOM 696 C C . GLU A 1 89 ? -3.793 -0.109 19.372 1.00 71.19 89 GLU A C 1
ATOM 698 O O . GLU A 1 89 ? -4.758 -0.870 19.448 1.00 71.19 89 GLU A O 1
ATOM 703 N N . LYS A 1 90 ? -3.935 1.195 19.119 1.00 76.19 90 LYS A N 1
ATOM 704 C CA . LYS A 1 90 ? -5.231 1.857 18.936 1.00 76.19 90 LYS A CA 1
ATOM 705 C C . LYS A 1 90 ? -5.274 2.537 17.571 1.00 76.19 90 LYS A C 1
ATOM 707 O O . LYS A 1 90 ? -4.386 3.318 17.243 1.00 76.19 90 LYS A O 1
ATOM 712 N N . GLY A 1 91 ? -6.319 2.254 16.795 1.00 78.19 91 GLY A N 1
ATOM 713 C CA . GLY A 1 91 ? -6.528 2.819 15.458 1.00 78.19 91 GLY A CA 1
ATOM 714 C C . GLY A 1 91 ? -6.153 1.883 14.303 1.00 78.19 91 GLY A C 1
ATOM 715 O O . GLY A 1 91 ? -6.011 0.672 14.473 1.00 78.19 91 GLY A O 1
ATOM 716 N N . GLN A 1 92 ? -6.074 2.449 13.096 1.00 78.94 92 GLN A N 1
ATOM 717 C CA . GLN A 1 92 ? -5.698 1.732 11.874 1.00 78.94 92 GLN A CA 1
ATOM 718 C C . GLN A 1 92 ? -4.200 1.883 11.597 1.00 78.94 92 GLN A C 1
ATOM 720 O O . GLN A 1 92 ? -3.660 2.985 11.662 1.00 78.94 92 GLN A O 1
ATOM 725 N N . VAL A 1 93 ? -3.544 0.794 11.201 1.00 80.94 93 VAL A N 1
ATOM 726 C CA . VAL A 1 93 ? -2.125 0.787 10.825 1.00 80.94 93 VAL A CA 1
ATOM 727 C C . VAL A 1 93 ? -1.979 0.796 9.310 1.00 80.94 93 VAL A C 1
ATOM 729 O O . VAL A 1 93 ? -2.463 -0.106 8.626 1.00 80.94 93 VAL A O 1
ATOM 732 N N . ALA A 1 94 ? -1.252 1.785 8.781 1.00 83.44 94 ALA A N 1
ATOM 733 C CA . ALA A 1 94 ? -1.047 1.994 7.342 1.00 83.44 94 ALA A CA 1
ATOM 734 C C . ALA A 1 94 ? -0.639 0.708 6.594 1.00 83.44 94 ALA A C 1
ATOM 736 O O . ALA A 1 94 ? -1.261 0.312 5.614 1.00 83.44 94 ALA A O 1
ATOM 737 N N . CYS A 1 95 ? 0.352 -0.013 7.109 1.00 86.50 95 CYS A N 1
ATOM 738 C CA . CYS A 1 95 ? 0.910 -1.203 6.468 1.00 86.50 95 CYS A CA 1
ATOM 739 C C . CYS A 1 95 ? 0.211 -2.526 6.829 1.00 86.50 95 CYS A C 1
ATOM 741 O O . CYS A 1 95 ? 0.737 -3.611 6.566 1.00 86.50 95 CYS A O 1
ATOM 743 N N . ARG A 1 96 ? -0.962 -2.455 7.463 1.00 87.19 96 ARG A N 1
ATOM 744 C CA . ARG A 1 96 ? -1.769 -3.617 7.867 1.00 87.19 96 ARG A CA 1
ATOM 745 C C . ARG A 1 96 ? -3.200 -3.517 7.355 1.00 87.19 96 ARG A C 1
ATOM 747 O O . ARG A 1 96 ? -3.737 -4.504 6.850 1.00 87.19 96 ARG A O 1
ATOM 754 N N . ASP A 1 97 ? -3.776 -2.329 7.496 1.00 89.31 97 ASP A N 1
ATOM 755 C CA . ASP A 1 97 ? -5.202 -2.059 7.341 1.00 89.31 97 ASP A CA 1
ATOM 756 C C . ASP A 1 97 ? -5.510 -1.251 6.067 1.00 89.31 97 ASP A C 1
ATOM 758 O O . ASP A 1 97 ? -6.661 -1.211 5.645 1.00 89.31 97 ASP A O 1
ATOM 762 N N . TYR A 1 98 ? -4.495 -0.672 5.411 1.00 93.81 98 TYR A N 1
ATOM 763 C CA . TYR A 1 98 ? -4.627 0.086 4.160 1.00 93.81 98 TYR A CA 1
ATOM 764 C C . TYR A 1 98 ? -3.858 -0.547 2.998 1.00 93.81 98 TYR A C 1
ATOM 766 O O . TYR A 1 98 ? -2.922 -1.312 3.247 1.00 93.81 98 TYR A O 1
ATOM 774 N N . PRO A 1 99 ? -4.216 -0.248 1.730 1.00 95.56 99 PRO A N 1
ATOM 775 C CA . PRO A 1 99 ? -3.500 -0.774 0.576 1.00 95.56 99 PRO A CA 1
ATOM 776 C C . PRO A 1 99 ? -2.012 -0.405 0.614 1.00 95.56 99 PRO A C 1
ATOM 778 O O . PRO A 1 99 ? -1.661 0.773 0.601 1.00 95.56 99 PRO A O 1
ATOM 781 N N . HIS A 1 100 ? -1.126 -1.400 0.632 1.00 95.06 100 HIS A N 1
ATOM 782 C CA . HIS A 1 100 ? 0.322 -1.186 0.733 1.00 95.06 100 HIS A CA 1
ATOM 783 C C . HIS A 1 100 ? 1.115 -2.122 -0.182 1.00 95.06 100 HIS A C 1
ATOM 785 O O . HIS A 1 100 ? 0.678 -3.221 -0.533 1.00 95.06 100 HIS A O 1
ATOM 791 N N . ALA A 1 101 ? 2.314 -1.683 -0.568 1.00 94.75 101 ALA A N 1
ATOM 792 C CA . ALA A 1 101 ? 3.233 -2.516 -1.327 1.00 94.75 101 ALA A CA 1
ATOM 793 C C . ALA A 1 101 ? 3.731 -3.663 -0.445 1.00 94.75 101 ALA A C 1
ATOM 795 O O . ALA A 1 101 ? 3.951 -3.495 0.753 1.00 94.75 101 ALA A O 1
ATOM 796 N N . ARG A 1 102 ? 3.952 -4.832 -1.039 1.00 94.62 102 ARG A N 1
ATOM 797 C CA . ARG A 1 102 ? 4.279 -6.040 -0.280 1.00 94.62 102 ARG A CA 1
ATOM 798 C C . ARG A 1 102 ? 5.507 -5.934 0.633 1.00 94.62 102 ARG A C 1
ATOM 800 O O . ARG A 1 102 ? 5.450 -6.428 1.753 1.00 94.62 102 ARG A O 1
ATOM 807 N N . HIS A 1 103 ? 6.575 -5.274 0.196 1.00 93.38 103 HIS A N 1
ATOM 808 C CA . HIS A 1 103 ? 7.775 -5.079 1.022 1.00 93.38 103 HIS A CA 1
ATOM 809 C C . HIS A 1 103 ? 7.527 -4.229 2.280 1.00 93.38 103 HIS A C 1
ATOM 811 O O . HIS A 1 103 ? 8.358 -4.221 3.177 1.00 93.38 103 HIS A O 1
ATOM 817 N N . LEU A 1 104 ? 6.384 -3.541 2.368 1.00 93.75 104 LEU A N 1
ATOM 818 C CA . LEU A 1 104 ? 5.982 -2.759 3.534 1.00 93.75 104 LEU A CA 1
ATOM 819 C C . LEU A 1 104 ? 5.022 -3.516 4.459 1.00 93.75 104 LEU A C 1
ATOM 821 O O . LEU A 1 104 ? 4.620 -2.958 5.468 1.00 93.75 104 LEU A O 1
ATOM 825 N N . CYS A 1 105 ? 4.609 -4.745 4.131 1.00 93.81 105 CYS A N 1
ATOM 826 C CA . CYS A 1 105 ? 3.546 -5.438 4.858 1.00 93.81 105 CYS A CA 1
ATOM 827 C C . CYS A 1 105 ? 3.907 -5.706 6.326 1.00 93.81 105 CYS A C 1
ATOM 829 O O . CYS A 1 105 ? 4.864 -6.418 6.620 1.00 93.81 105 CYS A O 1
ATOM 831 N N . ALA A 1 106 ? 3.076 -5.213 7.248 1.00 91.56 106 ALA A N 1
ATOM 832 C CA . ALA A 1 106 ? 3.251 -5.448 8.681 1.00 91.56 106 ALA A CA 1
ATOM 833 C C . ALA A 1 106 ? 2.790 -6.853 9.118 1.00 91.56 106 ALA A C 1
ATOM 835 O O . ALA A 1 106 ? 3.333 -7.401 10.072 1.00 91.56 106 ALA A O 1
ATOM 836 N N . LYS A 1 107 ? 1.811 -7.460 8.420 1.00 90.81 107 LYS A N 1
ATOM 837 C CA . LYS A 1 107 ? 1.350 -8.840 8.708 1.00 90.81 107 LYS A CA 1
ATOM 838 C C . LYS A 1 107 ? 2.375 -9.889 8.288 1.00 90.81 107 LYS A C 1
ATOM 840 O O . LYS A 1 107 ? 2.527 -10.909 8.948 1.00 90.81 107 LYS A O 1
ATOM 845 N N . PHE A 1 108 ? 3.060 -9.637 7.175 1.00 92.12 108 PHE A N 1
ATOM 846 C CA . PHE A 1 108 ? 4.093 -10.511 6.633 1.00 92.12 108 PHE A CA 1
ATOM 847 C C . PHE A 1 108 ? 5.370 -9.696 6.420 1.00 92.12 108 PHE A C 1
ATOM 849 O O . PHE A 1 108 ? 5.611 -9.249 5.292 1.00 92.12 108 PHE A O 1
ATOM 856 N N . PRO A 1 109 ? 6.167 -9.485 7.491 1.00 91.88 109 PRO A N 1
ATOM 857 C CA . PRO A 1 109 ? 7.413 -8.735 7.405 1.00 91.88 109 PRO A CA 1
ATOM 858 C C . PRO A 1 109 ? 8.315 -9.315 6.321 1.00 91.88 109 PRO A C 1
ATOM 860 O O . PRO A 1 109 ? 8.500 -10.534 6.252 1.00 91.88 109 PRO A O 1
ATOM 863 N N . PHE A 1 110 ? 8.861 -8.443 5.477 1.00 91.81 110 PHE A N 1
ATOM 864 C CA . PHE A 1 110 ? 9.592 -8.849 4.280 1.00 91.81 110 PHE A CA 1
ATOM 865 C C . PHE A 1 110 ? 10.814 -9.716 4.617 1.00 91.81 110 PHE A C 1
ATOM 867 O O . PHE A 1 110 ? 10.965 -10.787 4.047 1.00 91.81 110 PHE A O 1
ATOM 874 N N . ASP A 1 111 ? 11.585 -9.341 5.640 1.00 89.25 111 ASP A N 1
ATOM 875 C CA . ASP A 1 111 ? 12.822 -10.048 6.011 1.00 89.25 111 ASP A CA 1
ATOM 876 C C . ASP A 1 111 ? 12.593 -11.380 6.747 1.00 89.25 111 ASP A C 1
ATOM 878 O O . ASP A 1 111 ? 13.499 -12.203 6.852 1.00 89.25 111 ASP A O 1
ATOM 882 N N . ARG A 1 112 ? 11.389 -11.602 7.296 1.00 89.75 112 ARG A N 1
ATOM 883 C CA . ARG A 1 112 ? 11.075 -12.777 8.136 1.00 89.75 112 ARG A CA 1
ATOM 884 C C . ARG A 1 112 ? 10.153 -13.783 7.460 1.00 89.75 112 ARG A C 1
ATOM 886 O O . ARG A 1 112 ? 9.973 -14.886 7.970 1.00 89.75 112 ARG A O 1
ATOM 893 N N . THR A 1 113 ? 9.513 -13.406 6.356 1.00 92.06 113 THR A N 1
ATOM 894 C CA . THR A 1 113 ? 8.492 -14.230 5.705 1.00 92.06 113 THR A CA 1
ATOM 895 C C . THR A 1 113 ? 8.830 -14.473 4.239 1.00 92.06 113 THR A C 1
ATOM 897 O O . THR A 1 113 ? 9.433 -13.615 3.602 1.00 92.06 113 THR A O 1
ATOM 900 N N . PRO A 1 114 ? 8.419 -15.615 3.655 1.00 92.69 114 PRO A N 1
ATOM 901 C CA . PRO A 1 114 ? 8.633 -15.873 2.237 1.00 92.69 114 PRO A CA 1
ATOM 902 C C . PRO A 1 114 ? 7.999 -14.772 1.396 1.00 92.69 114 PRO A C 1
ATOM 904 O O . PRO A 1 114 ? 6.821 -14.448 1.590 1.00 92.69 114 PRO A O 1
ATOM 907 N N . HIS A 1 115 ? 8.739 -14.237 0.427 1.00 93.12 115 HIS A N 1
ATOM 908 C CA . HIS A 1 115 ? 8.309 -13.110 -0.400 1.00 93.12 115 HIS A CA 1
ATOM 909 C C . HIS A 1 115 ? 7.081 -13.408 -1.259 1.00 93.12 115 HIS A C 1
ATOM 911 O O . HIS A 1 115 ? 6.530 -12.495 -1.843 1.00 93.12 115 HIS A O 1
ATOM 917 N N . GLN A 1 116 ? 6.559 -14.628 -1.274 1.00 93.19 116 GLN A N 1
ATOM 918 C CA . GLN A 1 116 ? 5.318 -15.015 -1.940 1.00 93.19 116 GLN A CA 1
ATOM 919 C C . GLN A 1 116 ? 4.058 -14.704 -1.111 1.00 93.19 116 GLN A C 1
ATOM 921 O O . GLN A 1 116 ? 3.021 -14.382 -1.684 1.00 93.19 116 GLN A O 1
ATOM 926 N N . LYS A 1 117 ? 4.137 -14.720 0.231 1.00 94.25 117 LYS A N 1
ATOM 927 C CA . LYS A 1 117 ? 2.974 -14.572 1.137 1.00 94.25 117 LYS A CA 1
ATOM 928 C C . LYS A 1 117 ? 2.423 -13.145 1.251 1.00 94.25 117 LYS A C 1
ATOM 930 O O . LYS A 1 117 ? 3.028 -12.303 1.894 1.00 94.25 117 LYS A O 1
ATOM 935 N N . TYR A 1 118 ? 1.231 -12.866 0.746 1.00 94.75 118 TYR A N 1
ATOM 936 C CA . TYR A 1 118 ? 0.615 -11.533 0.819 1.00 94.75 118 TYR A CA 1
ATOM 937 C C . TYR A 1 118 ? -0.605 -11.495 1.750 1.00 94.75 118 TYR A C 1
ATOM 939 O O . TYR A 1 118 ? -1.210 -12.523 2.046 1.00 94.75 118 TYR A O 1
ATOM 947 N N . CYS A 1 119 ? -0.982 -10.296 2.207 1.00 94.94 119 CYS A N 1
ATOM 948 C CA . CYS A 1 119 ? -2.244 -10.070 2.914 1.00 94.94 119 CYS A CA 1
ATOM 949 C C . CYS A 1 119 ? -3.308 -9.449 1.997 1.00 94.94 119 CYS A C 1
ATOM 951 O O . CYS A 1 119 ? -3.000 -9.011 0.891 1.00 94.94 119 CYS A O 1
ATOM 953 N N . SER A 1 120 ? -4.551 -9.356 2.479 1.00 94.38 120 SER A N 1
ATOM 954 C CA . SER A 1 120 ? -5.691 -8.805 1.727 1.00 94.38 120 SER A CA 1
ATOM 955 C C . SER A 1 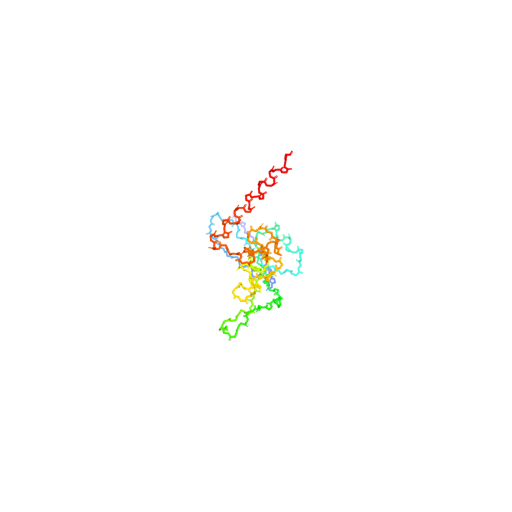120 ? -5.505 -7.362 1.247 1.00 94.38 120 SER A C 1
ATOM 957 O O . SER A 1 120 ? -6.113 -6.970 0.258 1.00 94.38 120 SER A O 1
ATOM 959 N N . MET A 1 121 ? -4.669 -6.578 1.932 1.00 95.56 121 MET A N 1
ATOM 960 C CA . MET A 1 121 ? -4.381 -5.185 1.577 1.00 95.56 121 MET A CA 1
ATOM 961 C C . MET A 1 121 ? -3.077 -5.027 0.778 1.00 95.56 121 MET A C 1
ATOM 963 O O . MET A 1 121 ? -2.689 -3.911 0.441 1.00 95.56 121 MET A O 1
ATOM 967 N N . CYS A 1 122 ? -2.366 -6.113 0.466 1.00 96.25 122 CYS A N 1
ATOM 968 C CA . CYS A 1 122 ? -1.151 -6.017 -0.334 1.00 96.25 122 CYS A CA 1
ATOM 969 C C . CYS A 1 122 ? -1.470 -5.751 -1.810 1.00 96.25 122 CYS A C 1
ATOM 971 O O . CYS A 1 122 ? -2.370 -6.358 -2.393 1.00 96.25 122 CYS A O 1
ATOM 973 N N . TYR A 1 123 ? -0.645 -4.928 -2.452 1.00 96.25 123 TYR A N 1
ATOM 974 C CA . TYR A 1 123 ? -0.626 -4.767 -3.901 1.00 96.25 123 TYR A CA 1
ATOM 975 C C . TYR A 1 123 ? 0.766 -5.051 -4.481 1.00 96.25 123 TYR A C 1
ATOM 977 O O . TYR A 1 123 ? 1.799 -4.959 -3.808 1.00 96.25 123 TYR A O 1
ATOM 985 N N . CYS A 1 124 ? 0.794 -5.405 -5.764 1.00 95.62 124 CYS A N 1
ATOM 986 C CA . CYS A 1 124 ? 2.018 -5.543 -6.533 1.00 95.62 124 CYS A CA 1
ATOM 987 C C . CYS A 1 124 ? 2.605 -4.168 -6.853 1.00 95.62 124 CYS A C 1
ATOM 989 O O . CYS A 1 124 ? 1.999 -3.402 -7.601 1.00 95.62 124 CYS A O 1
ATOM 991 N N . TYR A 1 125 ? 3.803 -3.886 -6.332 1.00 95.56 125 TYR A N 1
ATOM 992 C CA . TYR A 1 125 ? 4.499 -2.618 -6.560 1.00 95.56 125 TYR A CA 1
ATOM 993 C C . TYR A 1 125 ? 4.648 -2.301 -8.053 1.00 95.56 125 TYR A C 1
ATOM 995 O O . TYR A 1 125 ? 4.373 -1.187 -8.471 1.00 95.56 125 TYR A O 1
ATOM 1003 N N . VAL A 1 126 ? 5.024 -3.283 -8.872 1.00 94.94 126 VAL A N 1
ATOM 1004 C CA . VAL A 1 126 ? 5.286 -3.078 -10.305 1.00 94.94 126 VAL A CA 1
ATOM 1005 C C . VAL A 1 126 ? 3.998 -2.864 -11.105 1.00 94.94 126 VAL A C 1
ATOM 1007 O O . VAL A 1 126 ? 3.949 -2.015 -11.992 1.00 94.94 126 VAL A O 1
ATOM 1010 N N . CYS A 1 127 ? 2.948 -3.634 -10.809 1.00 93.56 127 CYS A N 1
ATOM 1011 C CA . CYS A 1 127 ? 1.718 -3.622 -11.598 1.00 93.56 127 CYS A CA 1
ATOM 1012 C C . CYS A 1 127 ? 0.671 -2.623 -11.107 1.00 93.56 127 CYS A C 1
ATOM 1014 O O . CYS A 1 127 ? -0.237 -2.332 -11.878 1.00 93.56 127 CYS A O 1
ATOM 1016 N N . ASP A 1 128 ? 0.756 -2.119 -9.873 1.00 93.62 128 ASP A N 1
ATOM 1017 C CA . ASP A 1 128 ? -0.301 -1.328 -9.224 1.00 93.62 128 ASP A CA 1
ATOM 1018 C C . ASP A 1 128 ? -1.667 -2.055 -9.265 1.00 93.62 128 ASP A C 1
ATOM 1020 O O . ASP A 1 128 ? -2.691 -1.501 -9.668 1.00 93.62 128 ASP A O 1
ATOM 1024 N N . THR A 1 129 ? -1.666 -3.344 -8.907 1.00 94.31 129 THR A N 1
ATOM 1025 C CA . THR A 1 129 ? -2.857 -4.211 -8.794 1.00 94.31 129 THR A CA 1
ATOM 1026 C C . THR A 1 129 ? -2.824 -4.982 -7.480 1.00 94.31 129 THR A C 1
ATOM 1028 O O . THR A 1 129 ? -1.737 -5.229 -6.954 1.00 94.31 129 THR A O 1
ATOM 1031 N N . ALA A 1 130 ? -3.983 -5.410 -6.971 1.00 96.06 130 ALA A N 1
ATOM 1032 C CA . ALA A 1 130 ? -4.052 -6.280 -5.794 1.00 96.06 130 ALA A CA 1
ATOM 1033 C C . ALA A 1 130 ? -3.139 -7.510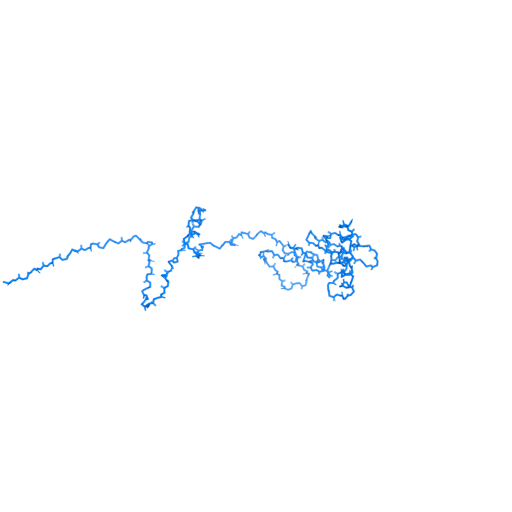 -5.962 1.00 96.06 130 ALA A C 1
ATOM 1035 O O . ALA A 1 130 ? -3.018 -8.056 -7.063 1.00 96.06 130 ALA A O 1
ATOM 1036 N N . ALA A 1 131 ? -2.445 -7.895 -4.890 1.00 94.38 131 ALA A N 1
ATOM 1037 C CA . ALA A 1 131 ? -1.620 -9.093 -4.893 1.00 94.38 131 ALA A CA 1
ATOM 1038 C C . ALA A 1 131 ? -2.520 -10.345 -4.838 1.00 94.38 131 ALA A C 1
ATOM 1040 O O . ALA A 1 131 ? -3.510 -10.334 -4.105 1.00 94.38 131 ALA A O 1
ATOM 1041 N N . PRO A 1 132 ? -2.191 -11.412 -5.585 1.00 95.00 132 PRO A N 1
ATOM 1042 C CA . PRO A 1 132 ? -1.044 -11.559 -6.477 1.00 95.00 132 PRO A CA 1
ATOM 1043 C C . PRO A 1 132 ? -1.357 -11.058 -7.902 1.00 95.00 132 PRO A C 1
ATOM 1045 O O . PRO A 1 132 ? -2.473 -11.180 -8.398 1.00 95.00 132 PRO A O 1
ATOM 1048 N N . CYS A 1 133 ? -0.352 -10.523 -8.598 1.00 93.81 133 CYS A N 1
ATOM 1049 C CA . CYS A 1 133 ? -0.454 -10.232 -10.035 1.00 93.81 133 CYS A CA 1
ATOM 1050 C C . CYS A 1 133 ? -0.047 -11.450 -10.890 1.00 93.81 133 CYS A C 1
ATOM 1052 O O . CYS A 1 133 ? 0.569 -12.384 -10.388 1.00 93.81 133 CYS A O 1
ATOM 1054 N N . ALA A 1 134 ? -0.263 -11.407 -12.209 1.00 92.38 134 ALA A N 1
ATOM 1055 C CA . ALA A 1 134 ? 0.113 -12.506 -13.114 1.00 92.38 134 ALA A CA 1
ATOM 1056 C C . ALA A 1 134 ? 1.614 -12.882 -13.085 1.00 92.38 134 ALA A C 1
ATOM 1058 O O . ALA A 1 134 ? 1.964 -14.035 -13.308 1.00 92.38 134 ALA A O 1
ATOM 1059 N N . LEU A 1 135 ? 2.498 -11.924 -12.784 1.00 92.88 135 LEU A N 1
ATOM 1060 C CA . LEU A 1 135 ? 3.954 -12.119 -12.688 1.00 92.88 135 LEU A CA 1
ATOM 1061 C C . LEU A 1 135 ? 4.448 -12.168 -11.232 1.00 92.88 135 LEU A C 1
ATOM 1063 O O . LEU A 1 135 ? 5.590 -11.826 -10.936 1.00 92.88 135 LEU A O 1
ATOM 1067 N N . TRP A 1 136 ? 3.570 -12.535 -10.293 1.00 94.88 136 TRP A N 1
ATOM 1068 C CA . TRP A 1 136 ? 3.889 -12.507 -8.863 1.00 94.88 136 TRP A CA 1
ATOM 1069 C C . TRP A 1 136 ? 5.077 -13.408 -8.517 1.00 94.88 136 TRP A C 1
ATOM 1071 O O . TRP A 1 136 ? 6.056 -12.942 -7.941 1.00 94.88 136 TRP A O 1
ATOM 1081 N N . GLU A 1 137 ? 4.997 -14.665 -8.944 1.00 91.81 137 GLU A N 1
ATOM 1082 C CA . GLU A 1 137 ? 5.985 -15.728 -8.699 1.00 91.81 137 GLU A CA 1
ATOM 1083 C C . GLU A 1 137 ? 6.617 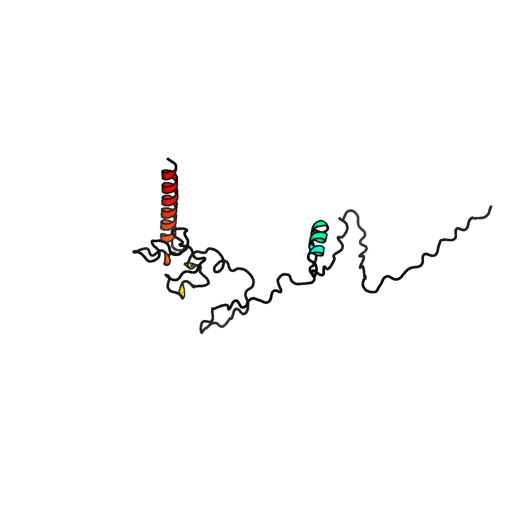-16.248 -9.996 1.00 91.81 137 GLU A C 1
ATOM 1085 O O . GLU A 1 137 ? 7.360 -17.225 -9.994 1.00 91.81 137 GLU A O 1
ATOM 1090 N N . VAL A 1 138 ? 6.310 -15.611 -11.127 1.00 86.44 138 VAL A N 1
ATOM 1091 C CA . VAL A 1 138 ? 6.617 -16.148 -12.453 1.00 86.44 138 VAL A CA 1
ATOM 1092 C C . VAL A 1 138 ? 7.783 -15.401 -13.089 1.00 86.44 138 VAL A C 1
ATOM 1094 O O . VAL A 1 138 ? 7.777 -14.173 -13.177 1.00 86.44 138 VAL A O 1
ATOM 1097 N N . GLY A 1 139 ? 8.739 -16.167 -13.618 1.00 78.31 139 GLY A N 1
ATOM 1098 C CA . GLY A 1 139 ? 9.854 -15.665 -14.418 1.00 78.31 139 GLY A CA 1
ATOM 1099 C C . GLY A 1 139 ? 11.042 -15.167 -13.596 1.00 78.31 139 GLY A C 1
ATOM 1100 O O . GLY A 1 139 ? 11.151 -15.398 -12.394 1.00 78.31 139 GLY A O 1
ATOM 1101 N N . THR A 1 140 ? 11.966 -14.490 -14.275 1.00 73.62 140 THR A N 1
ATOM 1102 C CA . THR A 1 140 ? 13.214 -13.984 -13.681 1.00 73.62 140 THR A CA 1
ATOM 1103 C C . THR A 1 140 ? 12.980 -12.768 -12.781 1.00 73.62 140 THR A C 1
ATOM 1105 O O . THR A 1 140 ? 13.722 -12.544 -11.831 1.00 73.62 140 THR A O 1
ATOM 1108 N N . SER A 1 141 ? 11.932 -11.992 -13.059 1.00 78.44 141 SER A N 1
ATOM 1109 C CA . SER A 1 141 ? 11.537 -10.801 -12.305 1.00 78.44 141 SER A CA 1
ATOM 1110 C C . SER A 1 141 ? 10.268 -11.080 -11.499 1.00 78.44 141 SER A C 1
ATOM 1112 O O . SER A 1 141 ? 9.202 -10.549 -11.803 1.00 78.44 141 SER A O 1
ATOM 1114 N N . GLN A 1 142 ? 10.371 -11.927 -10.476 1.00 92.00 142 GLN A N 1
ATOM 1115 C CA . GLN A 1 142 ? 9.257 -12.226 -9.572 1.00 92.00 142 GLN A CA 1
ATOM 1116 C C . GLN A 1 142 ? 8.814 -10.946 -8.851 1.00 92.00 142 GLN A C 1
ATOM 1118 O O . GLN A 1 142 ? 9.542 -10.406 -8.014 1.00 92.00 142 GLN A O 1
ATOM 1123 N N . HIS A 1 143 ? 7.619 -10.440 -9.166 1.00 94.62 143 HIS A N 1
ATOM 1124 C CA . HIS A 1 143 ? 7.143 -9.158 -8.633 1.00 94.62 143 HIS A CA 1
ATOM 1125 C C . HIS A 1 143 ? 6.948 -9.163 -7.114 1.00 94.62 143 HIS A C 1
ATOM 1127 O O . HIS A 1 143 ? 6.848 -8.103 -6.495 1.00 94.62 143 HIS A O 1
ATOM 1133 N N . CYS A 1 144 ? 6.889 -10.340 -6.504 1.00 94.69 144 CYS A N 1
ATOM 1134 C CA . CYS A 1 144 ? 6.792 -10.497 -5.066 1.00 94.69 144 CYS A CA 1
ATOM 1135 C C . CYS A 1 144 ? 8.067 -10.012 -4.326 1.00 94.69 144 CYS A C 1
ATOM 1137 O O . CYS A 1 144 ? 7.975 -9.566 -3.183 1.00 94.69 144 CYS A O 1
ATOM 1139 N N . HIS A 1 145 ? 9.219 -9.961 -5.014 1.00 94.00 145 HIS A N 1
ATOM 1140 C CA . HIS A 1 145 ? 10.486 -9.377 -4.540 1.00 94.00 145 HIS A CA 1
ATOM 1141 C C . HIS A 1 145 ? 10.608 -7.863 -4.794 1.00 94.00 145 HIS A C 1
ATOM 1143 O O . HIS A 1 145 ? 11.647 -7.266 -4.504 1.00 94.00 145 HIS A O 1
ATOM 1149 N N . ALA A 1 146 ? 9.586 -7.224 -5.370 1.00 94.31 146 ALA A N 1
ATOM 1150 C CA . ALA A 1 146 ? 9.680 -5.829 -5.769 1.00 94.31 146 ALA A CA 1
ATOM 1151 C C . ALA A 1 146 ? 9.734 -4.875 -4.566 1.00 94.31 146 ALA A C 1
ATOM 1153 O O . ALA A 1 146 ? 8.785 -4.757 -3.781 1.00 94.31 146 ALA A O 1
ATOM 1154 N N . MET A 1 147 ? 10.839 -4.134 -4.483 1.00 92.88 147 MET A N 1
ATOM 1155 C CA . MET A 1 147 ? 11.100 -3.111 -3.473 1.00 92.88 147 MET A CA 1
ATOM 1156 C C . MET A 1 147 ? 11.199 -1.736 -4.119 1.00 92.88 147 MET A C 1
ATOM 1158 O O . MET A 1 147 ? 11.926 -1.557 -5.096 1.00 92.88 147 MET A O 1
ATOM 1162 N N . GLY A 1 148 ? 10.529 -0.742 -3.534 1.00 89.81 148 GLY A N 1
ATOM 1163 C CA . GLY A 1 148 ? 10.515 0.612 -4.091 1.00 89.81 148 GLY A CA 1
ATOM 1164 C C . GLY A 1 148 ? 11.839 1.366 -3.990 1.00 89.81 148 GLY A C 1
ATOM 1165 O O . GLY A 1 148 ? 11.992 2.402 -4.630 1.00 89.81 148 GLY A O 1
ATOM 1166 N N . GLN A 1 149 ? 12.789 0.845 -3.215 1.00 91.50 149 GLN A N 1
ATOM 1167 C CA . GLN A 1 149 ? 14.118 1.427 -3.026 1.00 91.50 149 GLN A CA 1
ATOM 1168 C C . GLN A 1 149 ? 15.125 0.986 -4.099 1.00 91.50 149 GLN A C 1
ATOM 1170 O O . GLN A 1 149 ? 16.181 1.596 -4.227 1.00 91.50 149 GLN A O 1
ATOM 1175 N N . ILE A 1 150 ? 14.825 -0.061 -4.874 1.00 93.44 150 ILE A N 1
ATOM 1176 C CA . ILE A 1 150 ? 15.737 -0.581 -5.898 1.00 93.44 150 ILE A CA 1
ATOM 1177 C C . ILE A 1 150 ? 15.378 0.052 -7.244 1.00 93.44 150 ILE A C 1
ATOM 1179 O O . ILE A 1 150 ? 14.267 -0.125 -7.746 1.00 93.44 150 ILE A O 1
ATOM 1183 N N . ALA A 1 151 ? 16.346 0.733 -7.862 1.00 94.75 151 ALA A N 1
ATOM 1184 C CA . ALA A 1 151 ? 16.155 1.454 -9.123 1.00 94.75 151 ALA A CA 1
ATOM 1185 C C . ALA A 1 151 ? 15.597 0.569 -10.256 1.00 94.75 151 ALA A C 1
ATOM 1187 O O . ALA A 1 151 ? 14.728 1.002 -11.007 1.00 94.75 151 ALA A O 1
ATOM 1188 N N . ALA A 1 152 ? 16.024 -0.696 -10.345 1.00 93.50 152 ALA A N 1
ATOM 1189 C CA . ALA A 1 152 ? 15.527 -1.632 -11.357 1.00 93.50 152 ALA A CA 1
ATOM 1190 C C . ALA A 1 152 ? 13.996 -1.821 -11.297 1.00 93.50 152 ALA A C 1
ATOM 1192 O O . ALA A 1 152 ? 13.334 -1.868 -12.333 1.00 93.50 152 ALA A O 1
ATOM 1193 N N . TRP A 1 153 ? 13.416 -1.864 -10.092 1.00 94.94 153 TRP A N 1
ATOM 1194 C CA . TRP A 1 153 ? 11.967 -1.996 -9.915 1.00 94.94 153 TRP A CA 1
ATOM 1195 C C . TRP A 1 153 ? 11.213 -0.703 -10.215 1.00 94.94 153 TRP A C 1
ATOM 1197 O O . TRP A 1 153 ? 10.079 -0.766 -10.686 1.00 94.94 153 TRP A O 1
ATOM 1207 N N . GLN A 1 154 ? 11.826 0.457 -9.969 1.00 94.88 154 GLN A N 1
ATOM 1208 C CA . GLN A 1 154 ? 11.255 1.754 -10.343 1.00 94.88 154 GLN A CA 1
ATOM 1209 C C . GLN A 1 154 ? 11.130 1.862 -11.869 1.00 94.88 154 GLN A C 1
ATOM 1211 O O . GLN A 1 154 ? 10.047 2.144 -12.376 1.00 94.88 154 GLN A O 1
ATOM 1216 N N . VAL A 1 155 ? 12.196 1.510 -12.599 1.00 94.62 155 VAL A N 1
ATOM 1217 C CA . VAL A 1 155 ? 12.203 1.494 -14.071 1.00 94.62 155 VAL A CA 1
ATOM 1218 C C . VAL A 1 155 ? 11.138 0.545 -14.627 1.00 94.62 155 VAL A C 1
ATOM 1220 O O . VAL A 1 155 ? 10.379 0.922 -15.521 1.00 94.62 155 VAL A O 1
ATOM 1223 N N . GLU A 1 156 ? 11.033 -0.676 -14.095 1.00 92.88 156 GLU A N 1
ATOM 1224 C CA . GLU A 1 156 ? 10.029 -1.636 -14.574 1.00 92.88 156 GLU A CA 1
ATOM 1225 C C . GLU A 1 156 ? 8.594 -1.179 -14.251 1.00 92.88 156 GLU A C 1
ATOM 1227 O O . GLU A 1 156 ? 7.689 -1.336 -15.075 1.00 92.88 156 GLU A O 1
ATOM 1232 N N . ARG A 1 157 ? 8.373 -0.538 -13.096 1.00 94.56 157 ARG A N 1
ATOM 1233 C CA . ARG A 1 157 ? 7.077 0.062 -12.745 1.00 94.56 157 ARG A CA 1
ATOM 1234 C C . ARG A 1 157 ? 6.685 1.169 -13.721 1.00 94.56 157 ARG A C 1
ATOM 1236 O O . ARG A 1 157 ? 5.555 1.180 -14.213 1.00 94.56 157 ARG A O 1
ATOM 1243 N N . ASP A 1 158 ? 7.603 2.075 -14.040 1.00 94.56 158 ASP A N 1
ATOM 1244 C CA . ASP A 1 158 ? 7.344 3.178 -14.972 1.00 94.56 158 ASP A CA 1
ATOM 1245 C C . A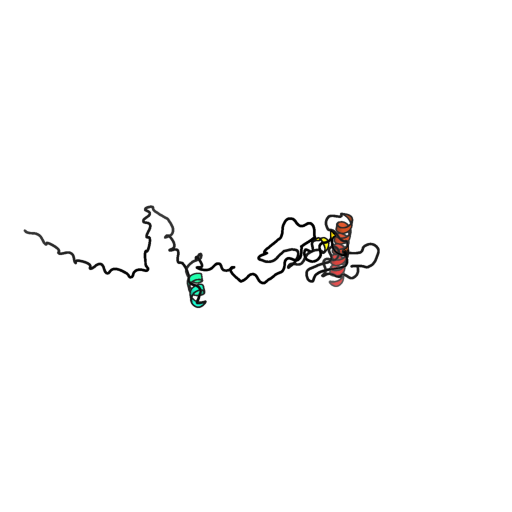SP A 1 158 ? 7.084 2.671 -16.393 1.00 94.56 158 ASP A C 1
ATOM 1247 O O . ASP A 1 158 ? 6.167 3.140 -17.083 1.00 94.56 158 ASP A O 1
ATOM 1251 N N . ARG A 1 159 ? 7.806 1.626 -16.807 1.00 92.81 159 ARG A N 1
ATOM 1252 C CA . ARG A 1 159 ? 7.537 0.908 -18.054 1.00 92.81 159 ARG A CA 1
ATOM 1253 C C . ARG A 1 159 ? 6.123 0.328 -18.068 1.00 92.81 159 ARG A C 1
ATOM 1255 O O . ARG A 1 159 ? 5.399 0.509 -19.048 1.00 92.81 159 ARG A O 1
ATOM 1262 N N . MET A 1 160 ? 5.702 -0.344 -16.997 1.00 89.81 160 MET A N 1
ATOM 1263 C CA . MET A 1 160 ? 4.359 -0.923 -16.893 1.00 89.81 160 MET A CA 1
ATOM 1264 C C . MET A 1 160 ? 3.258 0.140 -16.910 1.00 89.81 160 MET A C 1
ATOM 1266 O O . MET A 1 160 ? 2.257 -0.027 -17.610 1.00 89.81 160 MET A O 1
ATOM 1270 N N . ARG A 1 161 ? 3.454 1.263 -16.214 1.00 92.06 161 ARG A N 1
ATOM 1271 C CA . ARG A 1 161 ? 2.531 2.409 -16.232 1.00 92.06 161 ARG A CA 1
ATOM 1272 C C . ARG A 1 161 ? 2.392 3.000 -17.628 1.00 92.06 161 ARG A C 1
ATOM 1274 O O . ARG A 1 161 ? 1.272 3.164 -18.107 1.00 92.06 161 ARG A O 1
ATOM 1281 N N . THR A 1 162 ? 3.510 3.212 -18.320 1.00 91.31 162 THR A N 1
ATOM 1282 C CA . THR A 1 162 ? 3.519 3.706 -19.705 1.00 91.31 162 THR A CA 1
ATOM 1283 C C . THR A 1 162 ? 2.754 2.761 -20.632 1.00 91.31 162 THR A C 1
ATOM 1285 O O . THR A 1 162 ? 1.885 3.198 -21.384 1.00 91.31 162 THR A O 1
ATOM 1288 N N . ARG A 1 163 ? 2.995 1.444 -20.533 1.00 88.50 163 ARG A N 1
ATOM 1289 C CA . ARG A 1 163 ? 2.264 0.430 -21.315 1.00 88.50 163 ARG A CA 1
ATOM 1290 C C . ARG A 1 163 ? 0.761 0.457 -21.038 1.00 88.50 163 ARG A C 1
ATOM 1292 O O . ARG A 1 163 ? -0.016 0.347 -21.982 1.00 88.50 163 ARG A O 1
ATOM 1299 N N . ARG A 1 164 ? 0.343 0.628 -19.777 1.00 84.81 164 ARG A N 1
ATOM 1300 C CA . ARG A 1 164 ? -1.079 0.756 -19.410 1.00 84.81 164 ARG A CA 1
ATOM 1301 C C . ARG A 1 164 ? -1.696 2.021 -20.009 1.00 84.81 164 ARG A C 1
ATOM 1303 O O . ARG A 1 164 ? -2.762 1.919 -20.605 1.00 84.81 164 ARG A O 1
ATOM 1310 N N . CYS A 1 165 ? -1.028 3.172 -19.922 1.00 82.81 165 CYS A N 1
ATOM 1311 C CA . CYS A 1 165 ? -1.510 4.419 -20.525 1.00 82.81 165 CYS A CA 1
ATOM 1312 C C . CYS A 1 165 ? -1.666 4.299 -22.048 1.00 82.81 165 CYS A C 1
ATOM 1314 O O . CYS A 1 165 ? -2.708 4.666 -22.586 1.00 82.81 165 CYS A O 1
ATOM 1316 N N . LEU A 1 166 ? -0.673 3.721 -22.734 1.00 84.94 166 LEU A N 1
ATOM 1317 C CA . LEU A 1 166 ? -0.736 3.478 -24.178 1.00 84.94 166 LEU A CA 1
ATOM 1318 C C . LEU A 1 166 ? -1.878 2.520 -24.544 1.00 84.94 166 LEU A C 1
ATOM 1320 O O . LEU A 1 166 ? -2.656 2.812 -25.445 1.00 84.94 166 LEU A O 1
ATOM 1324 N N . ALA A 1 167 ? -2.028 1.412 -23.814 1.00 81.81 167 ALA A N 1
ATOM 1325 C CA . ALA A 1 167 ? -3.099 0.446 -24.055 1.00 81.81 167 ALA A CA 1
ATOM 1326 C C . ALA A 1 167 ? -4.501 1.039 -23.831 1.00 81.81 167 ALA A C 1
ATOM 1328 O O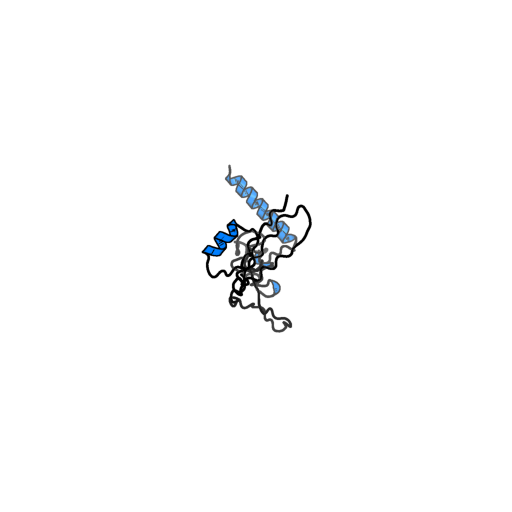 . ALA A 1 167 ? -5.439 0.674 -24.540 1.00 81.81 167 ALA A O 1
ATOM 1329 N N . MET A 1 168 ? -4.654 1.949 -22.862 1.00 78.31 168 MET A N 1
ATOM 1330 C CA . MET A 1 168 ? -5.901 2.692 -22.656 1.00 78.31 168 MET A CA 1
ATOM 1331 C C . MET A 1 168 ? -6.155 3.674 -23.805 1.00 78.31 168 MET A C 1
ATOM 1333 O O . MET A 1 168 ? -7.266 3.718 -24.322 1.00 78.31 168 MET A O 1
ATOM 1337 N N . ALA A 1 169 ? -5.128 4.399 -24.263 1.00 80.50 169 ALA A N 1
ATOM 1338 C CA . ALA A 1 169 ? -5.243 5.325 -25.390 1.00 80.50 169 ALA A CA 1
ATOM 1339 C C . ALA A 1 169 ? -5.620 4.618 -26.706 1.00 80.50 169 ALA A C 1
ATOM 1341 O O . ALA A 1 169 ? -6.409 5.144 -27.486 1.00 80.50 169 ALA A O 1
ATOM 1342 N N . SER A 1 170 ? -5.111 3.404 -26.940 1.00 75.31 170 SER A N 1
ATOM 1343 C CA . SER A 1 170 ? -5.447 2.606 -28.126 1.00 75.31 170 SER A CA 1
ATOM 1344 C C . SER A 1 170 ? -6.881 2.068 -28.140 1.00 75.31 170 SER A C 1
ATOM 1346 O O . SER A 1 170 ? -7.353 1.703 -29.207 1.00 75.31 170 SER A O 1
ATOM 1348 N N . LYS A 1 171 ? -7.573 2.005 -26.994 1.00 74.12 171 LYS A N 1
ATOM 1349 C CA . LYS A 1 171 ? -8.967 1.523 -26.895 1.00 74.12 171 LYS A CA 1
ATOM 1350 C C . LYS A 1 171 ? -10.024 2.611 -27.102 1.00 74.12 171 LYS A C 1
ATOM 1352 O O . LYS A 1 171 ? -11.206 2.293 -27.141 1.00 74.12 171 LYS A O 1
ATOM 1357 N N . ILE A 1 172 ? -9.612 3.876 -27.180 1.00 71.56 172 ILE A N 1
ATOM 1358 C CA . ILE A 1 172 ? -10.510 5.031 -27.358 1.00 71.56 172 ILE A CA 1
ATOM 1359 C C . ILE A 1 172 ? -10.733 5.342 -28.854 1.00 71.56 172 ILE A C 1
ATOM 1361 O O . ILE A 1 172 ? -11.593 6.149 -29.196 1.00 71.56 172 ILE A O 1
ATOM 1365 N N . ARG A 1 173 ? -9.974 4.699 -29.747 1.00 52.94 173 ARG A N 1
ATOM 1366 C CA . ARG A 1 173 ? -10.073 4.840 -31.203 1.00 52.94 173 ARG A CA 1
ATOM 1367 C C . ARG A 1 173 ? -10.759 3.624 -31.810 1.00 52.94 173 ARG A C 1
ATOM 1369 O O . ARG A 1 173 ? -11.495 3.832 -32.794 1.00 52.94 173 ARG A O 1
#

Sequence (173 aa):
MSAKKQRGARKTVTKPPAWQEIITLSDSDSERTPARTVFCLNVKNDIDVRKFDAMEDCFILDFDPYDQPAADRKCENVGPDTEIALIAEKGQVACRDYPHARHLCAKFPFDRTPHQKYCSMCYCYVCDTAAPCALWEVGTSQHCHAMGQIAAWQVERDRMRTRRCLAMASKIR

pLDDT: mean 72.74, std 19.25, range [34.25, 96.25]

Organism: NCBI:txid586396